Protein AF-E9IJ73-F1 (afdb_monomer_lite)

InterPro domains:
  IPR002110 Ankyrin repeat [PF00023] (5-25)
  IPR002110 Ankyrin repeat [PF00023] (66-86)
  IPR002110 Ankyrin repeat [PS50088] (64-96)
  IPR002110 Ankyrin repeat [SM00248] (3-32)
  IPR002110 Ankyrin repeat [SM00248] (64-93)
  IPR036770 Ankyrin repeat-containing domain superfamily [G3DSA:1.25.40.20] (2-104)
  IPR036770 Ankyrin repeat-containing domain superfamily [SSF48403] (5-99)

Sequence (104 aa):
MGSRYNALHIAAKEGHPEMCELILNTVGDPKFMLWHYGEDKCKTYVNPTQIMQDLYLNTPDKGLNETPLHFAVKHGFKDVVRVLVSYSQCIKTLPNKHQQLPKD

Radius of gyration: 13.93 Å; chains: 1; bounding box: 36×33×35 Å

Organism: Solenopsis invicta (NCBI:txid13686)

Foldseek 3Di:
DDKPADPLLVCLLVLNQVSNLVVLVQLLDPVNVCVPPNDVVVVVDDRRSLVSSLCQQQQAIPPFRHGSLLSNLVVVSVSNNVSSVVRPSHDQLDATNVRDTSND

Structure (mmCIF, N/CA/C/O backbone):
data_AF-E9IJ73-F1
#
_entry.id   AF-E9IJ73-F1
#
loop_
_atom_site.group_PDB
_atom_site.id
_atom_site.type_symbol
_atom_site.label_atom_id
_atom_site.label_alt_id
_atom_site.label_comp_id
_atom_site.label_asym_id
_atom_site.label_entity_id
_atom_site.label_seq_id
_atom_site.pdbx_PDB_ins_code
_atom_site.Cartn_x
_atom_site.Cartn_y
_atom_site.Cartn_z
_atom_site.occupancy
_atom_site.B_iso_or_equiv
_atom_site.auth_seq_id
_atom_site.auth_comp_id
_atom_site.auth_asym_id
_atom_site.auth_atom_id
_atom_site.pdbx_PDB_model_num
ATOM 1 N N . MET A 1 1 ? 6.631 23.916 2.826 1.00 46.56 1 MET A N 1
ATOM 2 C CA . MET A 1 1 ? 7.295 22.635 3.153 1.00 46.56 1 MET A CA 1
ATOM 3 C C . MET A 1 1 ? 6.345 21.518 2.752 1.00 46.56 1 MET A C 1
ATOM 5 O O . MET A 1 1 ? 5.232 21.517 3.248 1.00 46.56 1 MET A O 1
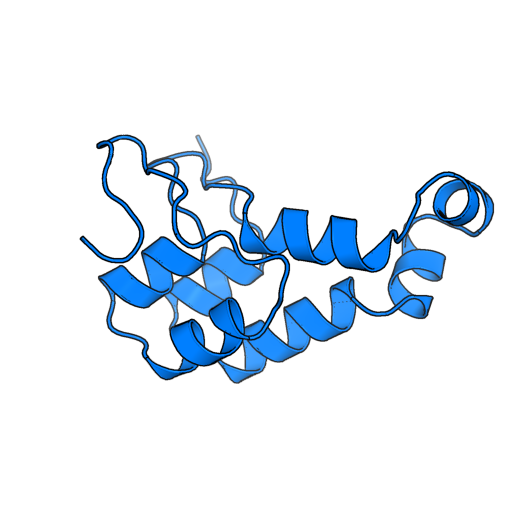ATOM 9 N N . GLY A 1 2 ? 6.714 20.670 1.789 1.00 56.47 2 GLY A N 1
ATOM 10 C CA . GLY A 1 2 ? 5.795 19.674 1.220 1.00 56.47 2 GLY A CA 1
ATOM 11 C C . GLY A 1 2 ? 5.620 18.432 2.096 1.00 56.47 2 GLY A C 1
ATOM 12 O O . GLY A 1 2 ? 6.539 18.052 2.830 1.00 56.47 2 GLY A O 1
ATOM 13 N N . SER A 1 3 ? 4.457 17.791 1.989 1.00 58.41 3 SER A N 1
ATOM 14 C CA . SER A 1 3 ? 4.255 16.417 2.437 1.00 58.41 3 SER A CA 1
ATOM 15 C C . SER A 1 3 ? 5.067 15.490 1.531 1.00 58.41 3 SER A C 1
ATOM 17 O O . SER A 1 3 ? 4.971 15.546 0.306 1.00 58.41 3 SER A O 1
ATOM 19 N N . ARG A 1 4 ? 5.925 14.649 2.113 1.00 75.19 4 ARG A N 1
ATOM 20 C CA . ARG A 1 4 ? 6.558 13.564 1.357 1.00 75.19 4 ARG A CA 1
ATOM 21 C C . ARG A 1 4 ? 5.538 12.434 1.251 1.00 75.19 4 ARG A C 1
ATOM 23 O O . ARG A 1 4 ? 5.505 11.570 2.115 1.00 75.19 4 ARG A O 1
ATOM 30 N N . TYR A 1 5 ? 4.689 12.486 0.233 1.00 85.69 5 TYR A N 1
ATOM 31 C CA . TYR A 1 5 ? 3.805 11.380 -0.118 1.00 85.69 5 TYR A CA 1
ATOM 32 C C . TYR A 1 5 ? 4.442 10.551 -1.228 1.00 85.69 5 TYR A C 1
ATOM 34 O O . TYR A 1 5 ? 4.948 11.097 -2.207 1.00 85.69 5 TYR A O 1
ATOM 42 N N . ASN A 1 6 ? 4.404 9.229 -1.076 1.00 92.44 6 ASN A N 1
ATOM 43 C CA . ASN A 1 6 ? 4.502 8.332 -2.225 1.00 92.44 6 ASN A CA 1
ATOM 44 C C . ASN A 1 6 ? 3.106 8.178 -2.865 1.00 92.44 6 ASN A C 1
ATOM 46 O O . ASN A 1 6 ? 2.102 8.624 -2.303 1.00 92.44 6 ASN A O 1
ATOM 50 N N . ALA A 1 7 ? 3.028 7.534 -4.030 1.00 95.06 7 ALA A N 1
ATOM 51 C CA . ALA A 1 7 ? 1.755 7.338 -4.725 1.00 95.06 7 ALA A CA 1
ATOM 52 C C . ALA A 1 7 ? 0.718 6.567 -3.880 1.00 95.06 7 ALA A C 1
ATOM 54 O O . ALA A 1 7 ? -0.476 6.851 -3.959 1.00 95.06 7 ALA A O 1
ATOM 55 N N . LEU A 1 8 ? 1.169 5.638 -3.028 1.00 97.38 8 LEU A N 1
ATOM 56 C CA . LEU A 1 8 ? 0.288 4.822 -2.194 1.00 97.38 8 LEU A CA 1
ATOM 57 C C . LEU A 1 8 ? -0.390 5.630 -1.082 1.00 97.38 8 LEU A C 1
ATOM 59 O O . LEU A 1 8 ? -1.550 5.372 -0.783 1.00 97.38 8 LEU A O 1
ATOM 63 N N . HIS A 1 9 ? 0.279 6.644 -0.522 1.00 96.38 9 HIS A N 1
ATOM 64 C CA . HIS A 1 9 ? -0.358 7.580 0.413 1.00 96.38 9 HIS A CA 1
ATOM 65 C C . HIS A 1 9 ? -1.561 8.265 -0.230 1.00 96.38 9 HIS A C 1
ATOM 67 O O . HIS A 1 9 ? -2.612 8.370 0.392 1.00 96.38 9 HIS A O 1
ATOM 73 N N . ILE A 1 10 ? -1.406 8.725 -1.474 1.00 96.19 10 ILE A N 1
ATOM 74 C CA . ILE A 1 10 ? -2.465 9.435 -2.193 1.00 96.19 10 ILE A CA 1
ATOM 75 C C . ILE A 1 10 ? -3.622 8.472 -2.469 1.00 96.19 10 ILE A C 1
ATOM 77 O O . ILE A 1 10 ? -4.748 8.765 -2.090 1.00 96.19 10 ILE A O 1
ATOM 81 N N . ALA A 1 11 ? -3.350 7.292 -3.032 1.00 98.12 11 ALA A N 1
ATOM 82 C CA . ALA A 1 11 ? -4.389 6.296 -3.302 1.00 98.12 11 ALA A CA 1
ATOM 83 C C . ALA A 1 11 ? -5.145 5.863 -2.030 1.00 98.12 11 ALA A C 1
ATOM 85 O O . ALA A 1 11 ? -6.372 5.774 -2.043 1.00 98.12 11 ALA A O 1
ATOM 86 N N . ALA A 1 12 ? -4.432 5.661 -0.916 1.00 97.94 12 ALA A N 1
ATOM 87 C CA . ALA A 1 12 ? -5.043 5.275 0.352 1.00 97.94 12 ALA A CA 1
ATOM 88 C C . ALA A 1 12 ? -5.864 6.406 0.986 1.00 97.94 12 ALA A C 1
ATOM 90 O O . ALA A 1 12 ? -6.928 6.152 1.544 1.00 97.94 12 ALA A O 1
ATOM 91 N N . LYS A 1 13 ? -5.391 7.654 0.881 1.00 96.12 13 LYS A N 1
ATOM 92 C CA . LYS A 1 13 ? -6.100 8.847 1.363 1.00 96.12 13 LYS A CA 1
ATOM 93 C C . LYS A 1 13 ? -7.376 9.138 0.571 1.00 96.12 13 LYS A C 1
ATOM 95 O O . LYS A 1 13 ? -8.327 9.639 1.154 1.00 96.12 13 LYS A O 1
ATOM 100 N N . GLU A 1 14 ? -7.392 8.839 -0.725 1.00 97.56 14 GLU A N 1
ATOM 101 C CA . GLU A 1 14 ? -8.563 9.043 -1.589 1.00 97.56 14 GLU A CA 1
ATOM 102 C C . GLU A 1 14 ? -9.492 7.812 -1.641 1.00 97.56 14 GLU A C 1
ATOM 104 O O . GLU A 1 14 ? -10.551 7.866 -2.256 1.00 97.56 14 GLU A O 1
ATOM 109 N N . GLY A 1 15 ? -9.137 6.708 -0.972 1.00 98.00 15 GLY A N 1
ATOM 110 C CA . GLY A 1 15 ? -10.016 5.544 -0.844 1.00 98.00 15 GLY A CA 1
ATOM 111 C C . GLY A 1 15 ? -10.089 4.656 -2.088 1.00 98.00 15 GLY A C 1
ATOM 112 O O . GLY A 1 15 ? 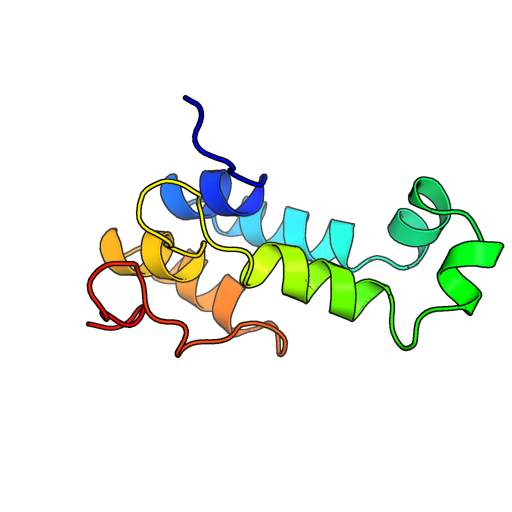-11.132 4.057 -2.329 1.00 98.00 15 GLY A O 1
ATOM 113 N N . HIS A 1 16 ? -9.014 4.563 -2.880 1.00 98.44 16 HIS A N 1
ATOM 114 C CA . HIS A 1 16 ? -8.983 3.809 -4.143 1.00 98.44 16 HIS A CA 1
ATOM 115 C C . HIS A 1 16 ? -8.247 2.457 -4.002 1.00 98.44 16 HIS A C 1
ATOM 117 O O . HIS A 1 16 ? -7.034 2.399 -4.248 1.00 98.44 16 HIS A O 1
ATOM 123 N N . PRO A 1 17 ? -8.928 1.358 -3.620 1.00 98.44 17 PRO A N 1
ATOM 124 C CA . PRO A 1 17 ? -8.278 0.068 -3.379 1.00 98.44 17 PRO A CA 1
ATOM 125 C C . PRO A 1 17 ? -7.619 -0.521 -4.632 1.00 98.44 17 PRO A C 1
ATOM 127 O O . PRO A 1 17 ? -6.505 -1.033 -4.538 1.00 98.44 17 PRO A O 1
ATOM 130 N N . GLU A 1 18 ? -8.234 -0.381 -5.807 1.00 98.50 18 GLU A N 1
ATOM 131 C CA . GLU A 1 18 ? -7.695 -0.891 -7.075 1.00 98.50 18 GLU A CA 1
ATOM 132 C C . GLU A 1 18 ? -6.384 -0.186 -7.445 1.00 98.50 18 GLU A C 1
ATOM 134 O O . GLU A 1 18 ? -5.449 -0.804 -7.953 1.00 98.50 18 GLU A O 1
ATOM 139 N N . MET A 1 19 ? -6.278 1.111 -7.139 1.00 98.56 19 MET A N 1
ATOM 140 C CA . MET A 1 19 ? -5.042 1.868 -7.346 1.00 98.56 19 MET A CA 1
ATOM 141 C C . MET A 1 19 ? -3.963 1.463 -6.343 1.00 98.56 19 MET A C 1
ATOM 143 O O . MET A 1 19 ? -2.796 1.365 -6.720 1.00 98.56 19 MET A O 1
ATOM 147 N N . CYS A 1 20 ? -4.326 1.202 -5.083 1.00 98.62 20 CYS A N 1
ATOM 148 C CA . CYS A 1 20 ? -3.388 0.663 -4.099 1.00 98.62 20 CYS A CA 1
ATOM 149 C C . CYS A 1 20 ? -2.804 -0.678 -4.564 1.00 98.62 20 CYS A C 1
ATOM 151 O O . CYS A 1 20 ? -1.585 -0.853 -4.532 1.00 98.62 20 CYS A O 1
ATOM 153 N N . GLU A 1 21 ? -3.653 -1.588 -5.040 1.00 98.50 21 GLU A N 1
ATOM 154 C CA . GLU A 1 21 ? -3.240 -2.894 -5.553 1.00 98.50 21 GLU A CA 1
ATOM 155 C C . GLU A 1 21 ? -2.364 -2.763 -6.806 1.00 98.50 21 GLU A C 1
ATOM 157 O O . GLU A 1 21 ? -1.283 -3.350 -6.868 1.00 98.50 21 GLU A O 1
ATOM 162 N N . LEU A 1 22 ? -2.758 -1.924 -7.772 1.00 98.44 22 LEU A N 1
ATOM 163 C CA . LEU A 1 22 ? -1.961 -1.662 -8.972 1.00 98.44 22 LEU A CA 1
ATOM 164 C C . LEU A 1 22 ? -0.559 -1.143 -8.627 1.00 98.44 22 LEU A C 1
ATOM 166 O O . LEU A 1 22 ? 0.432 -1.632 -9.173 1.00 98.44 22 LEU A O 1
ATOM 170 N N . ILE A 1 23 ? -0.459 -0.173 -7.713 1.00 98.06 23 ILE A N 1
ATOM 171 C CA . ILE A 1 23 ? 0.824 0.392 -7.277 1.00 98.06 23 ILE A CA 1
ATOM 172 C C . ILE A 1 23 ? 1.689 -0.695 -6.634 1.00 98.06 23 ILE A C 1
ATOM 174 O O . ILE A 1 23 ? 2.847 -0.856 -7.020 1.00 98.06 23 ILE A O 1
ATOM 178 N N . LEU A 1 24 ? 1.137 -1.456 -5.684 1.00 98.06 24 LEU A N 1
ATOM 179 C CA . LEU A 1 24 ? 1.874 -2.479 -4.935 1.00 98.06 24 LEU A CA 1
ATOM 180 C C . LEU A 1 24 ? 2.313 -3.662 -5.807 1.00 98.06 24 LEU A C 1
ATOM 182 O O . LEU A 1 24 ? 3.415 -4.187 -5.620 1.00 98.06 24 LEU A O 1
ATOM 186 N N . ASN A 1 25 ? 1.496 -4.045 -6.788 1.00 97.31 25 ASN A N 1
ATOM 187 C CA . ASN A 1 25 ? 1.854 -5.050 -7.785 1.00 97.31 25 ASN A CA 1
ATOM 188 C C . ASN A 1 25 ? 2.948 -4.541 -8.725 1.00 97.31 25 ASN A C 1
ATOM 190 O O . ASN A 1 25 ? 3.883 -5.278 -9.019 1.00 97.31 25 ASN A O 1
ATOM 194 N N . THR A 1 26 ? 2.886 -3.272 -9.136 1.00 96.00 26 THR A N 1
ATOM 195 C CA . THR A 1 26 ? 3.894 -2.676 -10.026 1.00 96.00 26 THR A CA 1
ATOM 196 C C . THR A 1 26 ? 5.259 -2.596 -9.348 1.00 96.00 26 THR A C 1
ATOM 198 O O . THR A 1 26 ? 6.252 -3.060 -9.899 1.00 96.00 26 THR A O 1
ATOM 201 N N . VAL A 1 27 ? 5.333 -2.056 -8.128 1.00 93.75 27 VAL A N 1
ATOM 202 C CA . VAL A 1 27 ? 6.615 -1.954 -7.401 1.00 93.75 27 VAL A CA 1
ATOM 203 C C . VAL A 1 27 ? 7.111 -3.315 -6.897 1.00 93.75 27 VAL A C 1
ATOM 205 O O . VAL A 1 27 ? 8.299 -3.487 -6.632 1.00 93.75 27 VAL A O 1
ATOM 208 N N . GLY A 1 28 ? 6.201 -4.286 -6.788 1.00 93.94 28 GLY A N 1
ATOM 209 C CA . GLY A 1 28 ? 6.492 -5.685 -6.502 1.00 93.94 28 GLY A CA 1
ATOM 210 C C . GLY A 1 28 ? 6.899 -6.522 -7.718 1.00 93.94 28 GLY A C 1
ATOM 211 O O . GLY A 1 28 ? 7.248 -7.687 -7.532 1.00 93.94 28 GLY A O 1
ATOM 212 N N . ASP A 1 29 ? 6.870 -5.975 -8.938 1.00 93.31 29 ASP A N 1
ATOM 213 C CA . ASP A 1 29 ? 7.233 -6.702 -10.157 1.00 93.31 29 ASP A CA 1
ATOM 214 C C . ASP A 1 29 ? 8.764 -6.706 -10.350 1.00 93.31 29 ASP A C 1
ATOM 216 O O . ASP A 1 29 ? 9.379 -5.641 -10.508 1.00 93.31 29 ASP A O 1
ATOM 220 N N . PRO A 1 30 ? 9.416 -7.886 -10.397 1.00 89.19 30 PRO A N 1
ATOM 221 C CA . PRO A 1 30 ? 10.842 -7.985 -10.690 1.00 89.19 30 PRO A CA 1
ATOM 222 C C . PRO A 1 30 ? 11.252 -7.303 -12.002 1.00 89.19 30 PRO A C 1
ATOM 224 O O . PRO A 1 30 ? 12.350 -6.752 -12.081 1.00 89.19 30 PRO A O 1
ATOM 227 N N . LYS A 1 31 ? 10.390 -7.306 -13.029 1.00 88.62 31 LYS A N 1
ATOM 228 C CA . LYS A 1 31 ? 10.670 -6.646 -14.314 1.00 88.62 31 LYS A CA 1
ATOM 229 C C . LYS A 1 31 ? 10.690 -5.131 -14.173 1.00 88.62 31 LYS A C 1
ATOM 231 O O . LYS A 1 31 ? 11.575 -4.480 -14.723 1.00 88.62 31 LYS A O 1
ATOM 236 N N . PHE A 1 32 ? 9.756 -4.572 -13.408 1.00 87.50 32 PHE A N 1
ATOM 237 C CA . PHE A 1 32 ? 9.748 -3.142 -13.120 1.00 87.50 32 PHE A CA 1
ATOM 238 C C . PHE A 1 32 ? 11.011 -2.732 -12.352 1.00 87.50 32 PHE A C 1
ATOM 240 O O . PHE A 1 32 ? 11.665 -1.748 -12.703 1.00 87.50 32 PHE A O 1
ATOM 247 N N . MET A 1 33 ? 11.411 -3.538 -11.365 1.00 83.69 33 MET A N 1
ATOM 248 C CA . MET A 1 33 ? 12.654 -3.325 -10.620 1.00 83.69 33 MET A CA 1
ATOM 249 C C . MET A 1 33 ? 13.891 -3.351 -11.512 1.00 83.69 33 MET A C 1
ATOM 251 O O . MET A 1 33 ? 14.755 -2.478 -11.397 1.00 83.69 33 MET A O 1
ATOM 255 N N . LEU A 1 34 ? 13.944 -4.313 -12.432 1.00 84.44 34 LEU A N 1
ATOM 256 C CA . LEU A 1 34 ? 15.007 -4.435 -13.416 1.00 84.44 34 LEU A CA 1
ATOM 257 C C . LEU A 1 34 ? 15.126 -3.179 -14.284 1.00 84.44 34 LEU A C 1
ATOM 259 O O . LEU A 1 34 ? 16.223 -2.653 -14.453 1.00 84.44 34 LEU A O 1
ATOM 263 N N . TRP A 1 35 ? 14.003 -2.679 -14.803 1.00 84.44 35 TRP A N 1
ATOM 264 C CA . TRP A 1 35 ? 13.980 -1.473 -15.631 1.00 84.44 35 TRP A CA 1
ATOM 265 C C . TRP A 1 35 ? 14.375 -0.213 -14.860 1.00 84.44 35 TRP A C 1
ATOM 267 O O . TRP A 1 35 ? 15.016 0.666 -15.431 1.00 84.44 35 TRP A O 1
ATOM 277 N N . HIS A 1 36 ? 14.019 -0.118 -13.577 1.00 79.88 36 HIS A N 1
ATOM 278 C CA . HIS A 1 36 ? 14.283 1.079 -12.780 1.00 79.88 36 HIS A CA 1
ATOM 279 C C . HIS A 1 36 ? 15.713 1.137 -12.218 1.00 79.88 36 HIS A C 1
ATOM 281 O O . HIS A 1 36 ? 16.332 2.201 -12.216 1.00 79.88 36 HIS A O 1
ATOM 287 N N . TYR A 1 37 ? 16.247 0.014 -11.728 1.00 79.06 37 TYR A N 1
ATOM 288 C CA . TYR A 1 37 ? 17.534 -0.027 -11.017 1.00 79.06 37 TYR A CA 1
ATOM 289 C C . TYR A 1 37 ? 18.669 -0.704 -11.797 1.00 79.06 37 TYR A C 1
ATOM 291 O O . TYR A 1 37 ? 19.832 -0.533 -11.423 1.00 79.06 37 TYR A O 1
ATOM 299 N N . GLY A 1 38 ? 18.354 -1.439 -12.866 1.00 80.75 38 GLY A N 1
ATOM 300 C CA . GLY A 1 38 ? 19.307 -2.251 -13.623 1.00 80.75 38 GLY A CA 1
ATOM 301 C C . GLY A 1 38 ? 19.643 -3.588 -12.949 1.00 80.75 38 GLY A C 1
ATOM 302 O O . GLY A 1 38 ? 19.430 -3.782 -11.747 1.00 80.75 38 GLY A O 1
ATOM 303 N N . GLU A 1 39 ? 20.190 -4.524 -13.734 1.00 76.06 39 GLU A N 1
ATOM 304 C CA . GLU A 1 39 ? 20.539 -5.883 -13.281 1.00 76.06 39 GLU A CA 1
ATOM 305 C C . GLU A 1 39 ? 21.514 -5.892 -12.106 1.00 76.06 39 GLU A C 1
ATOM 307 O O . GLU A 1 39 ? 21.316 -6.623 -11.134 1.00 76.06 39 GLU A O 1
ATOM 312 N N . ASP A 1 40 ? 22.561 -5.073 -12.186 1.00 75.25 40 ASP A N 1
ATOM 313 C CA . ASP A 1 40 ? 23.673 -5.122 -11.239 1.00 75.25 40 ASP A CA 1
ATOM 314 C C . ASP A 1 40 ? 23.243 -4.722 -9.830 1.00 75.25 40 ASP A C 1
ATOM 316 O O . ASP A 1 40 ? 23.634 -5.362 -8.856 1.00 75.25 40 ASP A O 1
ATOM 320 N N . LYS A 1 41 ? 22.361 -3.722 -9.705 1.00 71.38 41 LYS A N 1
ATOM 321 C CA . LYS A 1 41 ? 21.808 -3.329 -8.403 1.00 71.38 41 LYS A CA 1
ATOM 322 C C . LYS A 1 41 ? 20.815 -4.359 -7.881 1.00 71.38 41 LYS A C 1
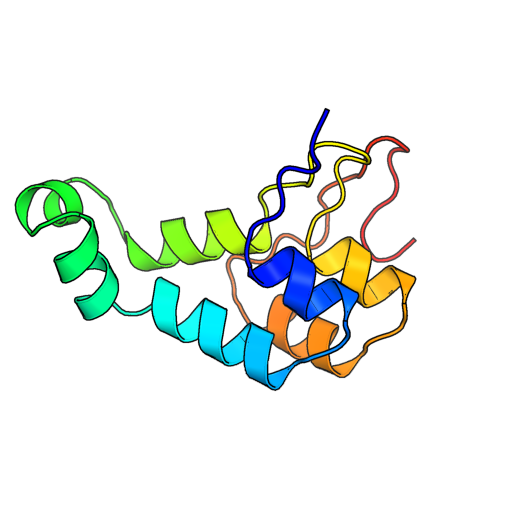ATOM 324 O O . LYS A 1 41 ? 20.839 -4.656 -6.691 1.00 71.38 41 LYS A O 1
ATOM 329 N N . CYS A 1 42 ? 19.991 -4.960 -8.739 1.00 74.75 42 CYS A N 1
ATOM 330 C CA . CYS A 1 42 ? 19.034 -5.981 -8.303 1.00 74.75 42 CYS A CA 1
ATOM 331 C C . CYS A 1 42 ? 19.723 -7.235 -7.738 1.00 74.75 42 CYS A C 1
ATOM 333 O O . CYS A 1 42 ? 19.183 -7.845 -6.821 1.00 74.75 42 CYS A O 1
ATOM 335 N N . LYS A 1 43 ? 20.930 -7.579 -8.215 1.00 74.94 43 LYS A N 1
ATOM 336 C CA . LYS A 1 43 ? 21.746 -8.686 -7.676 1.00 74.94 43 LYS A CA 1
ATOM 337 C C . LYS A 1 43 ? 22.284 -8.426 -6.263 1.00 74.94 43 LYS A C 1
ATOM 339 O O . LYS A 1 43 ? 22.585 -9.378 -5.552 1.00 74.94 43 LYS A O 1
ATOM 344 N N . THR A 1 44 ? 22.414 -7.161 -5.850 1.00 79.50 44 THR A N 1
ATOM 345 C CA . THR A 1 44 ? 22.947 -6.806 -4.518 1.00 79.50 44 THR A CA 1
ATOM 346 C C . THR A 1 44 ? 21.923 -6.918 -3.391 1.00 79.50 44 THR A C 1
ATOM 348 O O . THR A 1 44 ? 22.309 -7.059 -2.232 1.00 79.50 44 THR A O 1
ATOM 351 N N . TYR A 1 45 ? 20.627 -6.874 -3.706 1.00 77.44 45 TYR A N 1
ATOM 352 C CA . TYR A 1 45 ? 19.565 -6.921 -2.706 1.00 77.44 45 TYR A CA 1
ATOM 353 C C . TYR A 1 45 ? 18.985 -8.326 -2.578 1.00 77.44 45 TYR A C 1
ATOM 355 O O . TYR A 1 45 ? 18.616 -8.959 -3.566 1.00 77.44 45 TYR A O 1
ATOM 363 N N . VAL A 1 46 ? 18.810 -8.782 -1.339 1.00 76.38 46 VAL A N 1
ATOM 364 C CA . VAL A 1 46 ? 17.988 -9.959 -1.050 1.00 76.38 46 VAL A CA 1
ATOM 365 C C . VAL A 1 46 ? 16.521 -9.523 -1.145 1.00 76.38 46 VAL A C 1
ATOM 367 O O . VAL A 1 46 ? 16.065 -8.719 -0.339 1.00 76.38 46 VAL A O 1
ATOM 370 N N . ASN A 1 47 ? 15.794 -10.024 -2.148 1.00 85.06 47 ASN A N 1
ATOM 371 C CA . ASN A 1 47 ? 14.372 -9.738 -2.418 1.00 85.06 47 ASN A CA 1
ATOM 372 C C . ASN A 1 47 ? 14.032 -8.248 -2.684 1.00 85.06 47 ASN A C 1
ATOM 374 O O . ASN A 1 47 ? 13.247 -7.646 -1.945 1.00 85.06 47 ASN A O 1
ATOM 378 N N . PRO A 1 48 ? 14.548 -7.645 -3.775 1.00 87.25 48 PRO A N 1
ATOM 379 C CA . PRO A 1 48 ? 14.355 -6.223 -4.092 1.00 87.25 48 PRO A CA 1
ATOM 380 C C . PRO A 1 48 ? 12.883 -5.784 -4.190 1.00 87.25 48 PRO A C 1
ATOM 382 O O . PRO A 1 48 ? 12.544 -4.661 -3.820 1.00 87.25 48 PRO A O 1
ATOM 385 N N . THR A 1 49 ? 11.992 -6.663 -4.647 1.00 91.19 49 THR A N 1
ATOM 386 C CA . THR A 1 49 ? 10.553 -6.380 -4.760 1.00 91.19 49 THR A CA 1
ATOM 387 C C . THR A 1 49 ? 9.869 -6.260 -3.400 1.00 91.19 49 THR A C 1
ATOM 389 O O . THR A 1 49 ? 9.018 -5.393 -3.212 1.00 91.19 49 THR A O 1
ATOM 392 N N . GLN A 1 50 ? 10.279 -7.069 -2.418 1.00 93.31 50 GLN A N 1
ATOM 393 C CA . GLN A 1 50 ? 9.770 -6.973 -1.048 1.00 93.31 50 GLN A CA 1
ATOM 394 C C . GLN A 1 50 ? 10.243 -5.683 -0.375 1.00 93.31 50 GLN A C 1
ATOM 396 O O . GLN A 1 50 ? 9.458 -5.036 0.309 1.00 93.31 50 GLN A O 1
ATOM 401 N N . ILE A 1 51 ? 11.495 -5.275 -0.618 1.00 92.12 51 ILE A N 1
ATOM 402 C CA . ILE A 1 51 ? 12.027 -3.992 -0.134 1.00 92.12 51 ILE A CA 1
ATOM 403 C C . ILE A 1 51 ? 11.206 -2.828 -0.699 1.00 92.12 51 ILE A C 1
ATOM 405 O O . ILE A 1 51 ? 10.860 -1.903 0.027 1.00 92.12 51 ILE A O 1
ATOM 409 N N . MET A 1 52 ? 10.848 -2.872 -1.984 1.00 92.62 52 MET A N 1
ATOM 410 C CA . MET A 1 52 ? 10.006 -1.829 -2.572 1.00 92.62 52 MET A CA 1
ATOM 411 C C . MET A 1 52 ? 8.610 -1.771 -1.971 1.00 92.62 52 MET A C 1
ATOM 413 O O . MET A 1 52 ? 8.124 -0.684 -1.660 1.00 92.62 52 MET A O 1
ATOM 417 N N . GLN A 1 53 ? 7.963 -2.922 -1.802 1.00 96.25 53 GLN A N 1
ATOM 418 C CA . GLN A 1 53 ? 6.650 -2.977 -1.168 1.00 96.25 53 GLN A CA 1
ATOM 419 C C . GLN A 1 53 ? 6.709 -2.432 0.262 1.00 96.25 53 GLN A C 1
ATOM 421 O O . GLN A 1 53 ? 5.867 -1.614 0.623 1.00 96.25 53 GLN A O 1
ATOM 426 N N . ASP A 1 54 ? 7.731 -2.800 1.039 1.00 96.25 54 ASP A N 1
ATOM 427 C CA . ASP A 1 54 ? 7.986 -2.259 2.378 1.00 96.25 54 ASP A CA 1
ATOM 428 C C . ASP A 1 54 ? 8.130 -0.728 2.365 1.00 96.25 54 ASP A C 1
ATOM 430 O O . ASP A 1 54 ? 7.398 -0.032 3.071 1.00 96.25 54 ASP A O 1
ATOM 434 N N . LEU A 1 55 ? 8.976 -0.182 1.485 1.00 94.56 55 LEU A N 1
ATOM 435 C CA . LEU A 1 55 ? 9.152 1.266 1.345 1.00 94.56 55 LEU A CA 1
ATOM 436 C C . LEU A 1 55 ? 7.834 1.978 1.022 1.00 94.56 55 LEU A C 1
ATOM 438 O O . LEU A 1 55 ? 7.574 3.060 1.552 1.00 94.56 55 LEU A O 1
ATOM 442 N N . TYR A 1 56 ? 6.988 1.399 0.172 1.00 96.69 56 TYR A N 1
ATOM 443 C CA . TYR A 1 56 ? 5.702 2.005 -0.162 1.00 96.69 56 TYR A CA 1
ATOM 444 C C . TYR A 1 56 ? 4.686 1.907 0.980 1.00 96.69 56 TYR A C 1
ATOM 446 O O . TYR A 1 56 ? 3.990 2.891 1.239 1.00 96.69 56 TYR A O 1
ATOM 454 N N . LEU A 1 57 ? 4.623 0.764 1.665 1.00 97.94 57 LEU A N 1
ATOM 455 C CA . LEU A 1 57 ? 3.661 0.474 2.733 1.00 97.94 57 LEU A CA 1
ATOM 456 C C . LEU A 1 57 ? 3.983 1.181 4.051 1.00 97.94 57 LEU A C 1
ATOM 458 O O . LEU A 1 57 ? 3.060 1.547 4.778 1.00 97.94 57 LEU A O 1
ATOM 462 N N . ASN A 1 58 ? 5.268 1.359 4.363 1.00 97.25 58 ASN A N 1
ATOM 463 C CA . ASN A 1 58 ? 5.712 1.684 5.719 1.00 97.25 58 ASN A CA 1
ATOM 464 C C . ASN A 1 58 ? 6.468 3.007 5.836 1.00 97.25 58 ASN A C 1
ATOM 466 O O . ASN A 1 58 ? 6.658 3.484 6.954 1.00 97.25 58 ASN A O 1
ATOM 470 N N . THR A 1 59 ? 6.880 3.631 4.725 1.00 95.38 59 THR A N 1
ATOM 471 C CA . THR A 1 59 ? 7.436 4.990 4.795 1.00 95.38 59 THR A CA 1
ATOM 472 C C . THR A 1 59 ? 6.340 5.937 5.273 1.00 95.38 59 THR A C 1
ATOM 474 O O . THR A 1 59 ? 5.312 6.026 4.604 1.00 95.38 59 THR A O 1
ATOM 477 N N . PRO A 1 60 ? 6.529 6.653 6.389 1.00 94.06 60 PRO A N 1
ATOM 478 C CA . PRO A 1 60 ? 5.534 7.591 6.865 1.00 94.06 60 PRO A CA 1
ATOM 479 C C . PRO A 1 60 ? 5.603 8.905 6.086 1.00 94.06 60 PRO A C 1
ATOM 481 O O . PRO A 1 60 ? 6.638 9.284 5.518 1.00 94.06 60 PRO A O 1
ATOM 484 N N . ASP A 1 61 ? 4.507 9.648 6.115 1.00 93.25 61 ASP A N 1
ATOM 485 C CA . ASP A 1 61 ? 4.496 11.013 5.639 1.00 93.25 61 ASP A CA 1
ATOM 486 C C . ASP A 1 61 ? 5.364 11.933 6.512 1.00 93.25 61 ASP A C 1
ATOM 488 O O . ASP A 1 61 ? 5.687 11.658 7.667 1.00 93.25 61 ASP A O 1
ATOM 492 N N . LYS A 1 62 ? 5.741 13.088 5.959 1.00 89.81 62 LYS A N 1
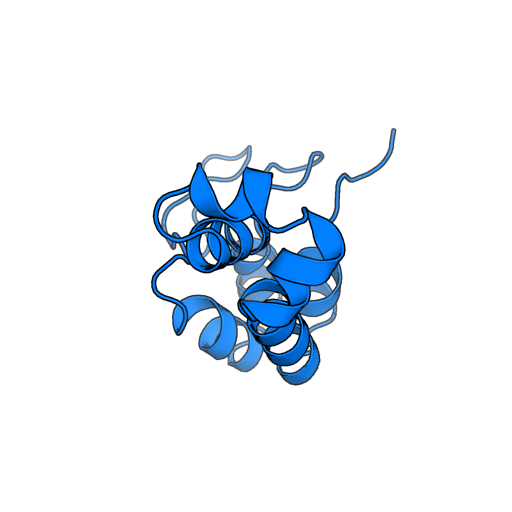ATOM 493 C CA . LYS A 1 62 ? 6.574 14.056 6.689 1.00 89.81 62 LYS A CA 1
ATOM 494 C C . LYS A 1 62 ? 5.795 14.849 7.752 1.00 89.81 62 LYS A C 1
ATOM 496 O O . LYS A 1 62 ? 6.412 15.390 8.667 1.00 89.81 62 LYS A O 1
ATOM 501 N N . GLY A 1 63 ? 4.483 15.010 7.592 1.00 89.38 63 GLY A N 1
ATOM 502 C CA . GLY A 1 63 ? 3.676 15.897 8.424 1.00 89.38 63 GLY A CA 1
ATOM 503 C C . GLY A 1 63 ? 3.339 15.282 9.777 1.00 89.38 63 GLY A C 1
ATOM 504 O O . GLY A 1 63 ? 3.748 15.806 10.818 1.00 89.38 63 GLY A O 1
ATOM 505 N N . LEU A 1 64 ? 2.588 14.181 9.748 1.00 92.69 64 LEU A N 1
ATOM 506 C CA . LEU A 1 64 ? 2.053 13.518 10.939 1.00 92.69 64 LEU A CA 1
ATOM 507 C C . LEU A 1 64 ? 2.742 12.190 11.249 1.00 92.69 64 LEU A C 1
ATOM 509 O O . LEU A 1 64 ? 2.395 11.550 12.239 1.00 92.69 64 LEU A O 1
ATOM 513 N N . ASN A 1 65 ? 3.747 11.809 10.463 1.00 94.56 65 ASN A N 1
ATOM 514 C CA . ASN A 1 65 ? 4.373 10.497 10.536 1.00 94.56 65 ASN A CA 1
ATOM 515 C C . ASN A 1 65 ? 3.353 9.362 10.297 1.00 94.56 65 ASN A C 1
ATOM 517 O O . ASN A 1 65 ? 3.459 8.289 10.882 1.00 94.56 65 ASN A O 1
ATOM 521 N N . GLU A 1 66 ? 2.332 9.622 9.477 1.00 95.44 66 GLU A N 1
ATOM 522 C CA . GLU A 1 66 ? 1.258 8.689 9.142 1.00 95.44 66 GLU A CA 1
ATOM 523 C C . GLU A 1 66 ? 1.646 7.873 7.901 1.00 95.44 66 GLU A C 1
ATOM 525 O O . GLU A 1 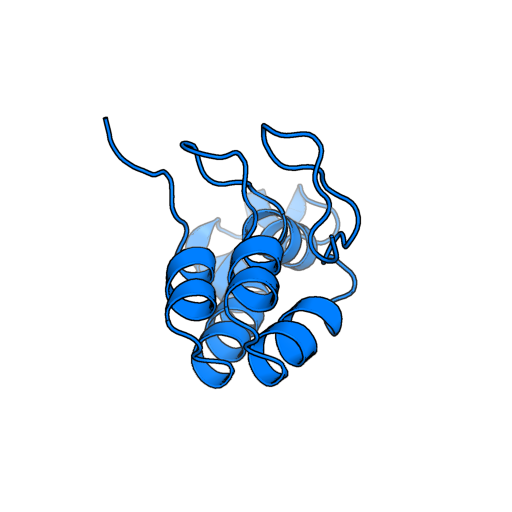66 ? 2.096 8.410 6.893 1.00 95.44 66 GLU A O 1
ATOM 530 N N . THR A 1 67 ? 1.466 6.559 7.972 1.00 97.19 67 THR A N 1
ATOM 531 C CA . THR A 1 67 ? 1.640 5.632 6.839 1.00 97.19 67 THR A CA 1
ATOM 532 C C . THR A 1 67 ? 0.363 5.561 5.987 1.00 97.19 67 THR A C 1
ATOM 534 O O . THR A 1 67 ? -0.705 5.975 6.451 1.00 97.19 67 THR A O 1
ATOM 537 N N . PRO A 1 68 ? 0.394 4.962 4.779 1.00 97.94 68 PRO A N 1
ATOM 538 C CA . PRO A 1 68 ? -0.823 4.716 4.002 1.00 97.94 68 PRO A CA 1
ATOM 539 C C . PRO A 1 68 ? -1.915 3.969 4.786 1.00 97.94 68 PRO A C 1
ATOM 541 O O . PRO A 1 68 ? -3.098 4.261 4.621 1.00 97.94 68 PRO A O 1
ATOM 544 N N . LEU A 1 69 ? -1.533 3.058 5.692 1.00 98.31 69 LEU A N 1
ATOM 545 C CA . LEU A 1 69 ? -2.491 2.345 6.540 1.00 98.31 69 LEU A CA 1
ATOM 546 C C . LEU A 1 69 ? -3.198 3.275 7.540 1.00 98.31 69 LEU A C 1
ATOM 548 O O . LEU A 1 69 ? -4.401 3.124 7.743 1.00 98.31 69 LEU A O 1
ATOM 552 N N . HIS A 1 70 ? -2.498 4.265 8.111 1.00 97.81 70 HIS A N 1
ATOM 553 C CA . HIS A 1 70 ? -3.137 5.275 8.965 1.00 97.81 70 HIS A CA 1
ATOM 554 C C . HIS A 1 70 ? -4.207 6.043 8.192 1.00 97.81 70 HIS A C 1
ATOM 556 O O . HIS A 1 70 ? -5.318 6.205 8.686 1.00 97.81 70 HIS A O 1
ATOM 562 N N . PHE A 1 71 ? -3.905 6.477 6.963 1.00 96.94 71 PHE A N 1
ATOM 563 C CA . PHE A 1 71 ? -4.881 7.182 6.131 1.00 96.94 71 PHE A CA 1
ATOM 564 C C . PHE A 1 71 ? -6.109 6.323 5.836 1.00 96.94 71 PHE A C 1
ATOM 566 O O . PHE A 1 71 ? -7.228 6.806 6.006 1.00 96.94 71 PHE A O 1
ATOM 573 N N . ALA A 1 72 ? -5.912 5.060 5.458 1.00 98.06 72 ALA A N 1
ATOM 574 C CA . ALA A 1 72 ? -7.010 4.150 5.156 1.00 98.06 72 ALA A CA 1
ATOM 575 C C . ALA A 1 72 ? -7.933 3.928 6.367 1.00 98.06 72 ALA A C 1
ATOM 577 O O . ALA A 1 72 ? -9.155 3.985 6.228 1.00 98.06 72 ALA A O 1
ATOM 578 N N . VAL A 1 73 ? -7.365 3.723 7.562 1.00 97.75 73 VAL A N 1
ATOM 579 C CA . VAL A 1 73 ? -8.158 3.480 8.778 1.00 97.75 73 VAL A CA 1
ATOM 580 C C . VAL A 1 73 ? -8.838 4.746 9.285 1.00 97.75 73 VAL A C 1
ATOM 582 O O . VAL A 1 73 ? -10.037 4.716 9.552 1.00 97.75 73 VAL A O 1
ATOM 585 N N . LYS A 1 74 ? -8.126 5.876 9.317 1.00 95.75 74 LYS A N 1
ATOM 586 C CA . LYS A 1 74 ? -8.655 7.185 9.734 1.00 95.75 74 LYS A CA 1
ATOM 587 C C . LYS A 1 74 ? -9.895 7.618 8.950 1.00 95.75 74 LYS A C 1
ATOM 589 O O . LYS A 1 74 ? -10.769 8.270 9.509 1.00 95.75 74 LYS A O 1
ATOM 594 N N . HIS A 1 75 ? -9.973 7.254 7.670 1.00 95.50 75 HIS A N 1
ATOM 595 C CA . HIS A 1 75 ? -11.113 7.572 6.801 1.00 95.50 75 HIS A CA 1
ATOM 596 C C . HIS A 1 75 ? -12.115 6.412 6.659 1.00 95.50 75 HIS A C 1
ATOM 598 O O . HIS A 1 75 ? -13.128 6.555 5.979 1.00 95.50 75 HIS A O 1
ATOM 604 N N . GLY A 1 76 ? -11.869 5.262 7.298 1.00 96.94 76 GLY A N 1
ATOM 605 C CA . GLY A 1 76 ? -12.780 4.116 7.276 1.00 96.94 76 GLY A CA 1
ATOM 606 C C . GLY A 1 76 ? -12.827 3.346 5.950 1.00 96.94 76 GLY A C 1
ATOM 607 O O . GLY A 1 76 ? -13.793 2.620 5.703 1.00 96.94 76 GLY A O 1
ATOM 608 N N . PHE A 1 77 ? -11.802 3.456 5.098 1.00 98.31 77 PHE A N 1
ATOM 609 C CA . PHE A 1 77 ? -11.742 2.787 3.794 1.00 98.31 77 PHE A CA 1
ATOM 610 C C . PHE A 1 77 ? -11.372 1.306 3.927 1.00 98.31 77 PHE A C 1
ATOM 612 O O . PHE A 1 77 ? -10.242 0.891 3.675 1.00 98.31 77 PHE A O 1
ATOM 619 N N . LYS A 1 78 ? -12.349 0.488 4.328 1.00 98.12 78 LYS A N 1
ATOM 620 C CA . LYS A 1 78 ? -12.166 -0.939 4.651 1.00 98.12 78 LYS A CA 1
ATOM 621 C C . LYS A 1 78 ? -11.513 -1.755 3.535 1.00 98.12 78 LYS A C 1
ATOM 623 O O . LYS A 1 78 ? -10.701 -2.625 3.834 1.00 98.12 78 LYS A O 1
ATOM 628 N N . ASP A 1 79 ? -11.837 -1.485 2.274 1.00 98.69 79 ASP A N 1
ATOM 629 C CA . ASP A 1 79 ? -11.265 -2.247 1.161 1.00 98.69 79 ASP A CA 1
ATOM 630 C C . ASP A 1 79 ? -9.825 -1.834 0.857 1.00 98.69 79 ASP A C 1
ATOM 632 O O . ASP A 1 79 ? -8.993 -2.702 0.607 1.00 98.69 79 ASP A O 1
ATOM 636 N N . VAL A 1 80 ? -9.474 -0.554 1.030 1.00 98.75 80 VAL A N 1
ATOM 637 C CA . VAL A 1 80 ? -8.066 -0.126 1.032 1.00 98.75 80 VAL A CA 1
ATOM 638 C C . VAL A 1 80 ? -7.318 -0.815 2.169 1.00 98.75 80 VAL A C 1
ATOM 640 O O . VAL A 1 80 ? -6.261 -1.390 1.938 1.00 98.75 80 VAL A O 1
ATOM 643 N N . VAL A 1 81 ? -7.873 -0.823 3.387 1.00 98.56 81 VAL A N 1
ATOM 644 C CA . VAL A 1 81 ? -7.264 -1.526 4.529 1.00 98.56 81 VAL A CA 1
ATOM 645 C C . VAL A 1 81 ? -7.027 -2.995 4.186 1.00 98.56 81 VAL A C 1
ATOM 647 O O . VAL A 1 81 ? -5.931 -3.491 4.424 1.00 98.56 81 VAL A O 1
ATOM 650 N N . ARG A 1 82 ? -8.014 -3.672 3.583 1.00 98.62 82 ARG A N 1
ATOM 651 C CA . ARG A 1 82 ? -7.919 -5.075 3.158 1.00 98.62 82 ARG A CA 1
ATOM 652 C C . ARG A 1 82 ? -6.769 -5.305 2.178 1.00 98.62 82 ARG A C 1
ATOM 654 O O . ARG A 1 82 ? -6.011 -6.248 2.386 1.00 98.62 82 ARG A O 1
ATOM 661 N N . VAL A 1 83 ? -6.629 -4.443 1.169 1.00 98.69 83 VAL A N 1
ATOM 662 C CA . VAL A 1 83 ? -5.513 -4.495 0.213 1.00 98.69 83 VAL A CA 1
ATOM 663 C C . VAL A 1 83 ? -4.188 -4.281 0.934 1.00 98.69 83 VAL A C 1
ATOM 665 O O . VAL A 1 83 ? -3.284 -5.089 0.800 1.00 98.69 83 VAL A O 1
ATOM 668 N N . LEU A 1 84 ? -4.046 -3.232 1.747 1.00 98.50 84 LEU A N 1
ATOM 669 C CA . LEU A 1 84 ? -2.766 -2.940 2.398 1.00 98.50 84 LEU A CA 1
ATOM 670 C C . LEU A 1 84 ? -2.319 -4.088 3.316 1.00 98.50 84 LEU A C 1
ATOM 672 O O . LEU A 1 84 ? -1.170 -4.520 3.249 1.00 98.50 84 LEU A O 1
ATOM 676 N N . VAL A 1 85 ? -3.224 -4.631 4.138 1.00 98.12 85 VAL A N 1
ATOM 677 C CA . VAL A 1 85 ? -2.885 -5.684 5.111 1.00 98.12 85 VAL A CA 1
ATOM 678 C C . VAL A 1 85 ? -2.705 -7.076 4.502 1.00 98.12 85 VAL A C 1
ATOM 680 O O . VAL A 1 85 ? -2.259 -7.970 5.229 1.00 98.12 85 VAL A O 1
ATOM 683 N N . SER A 1 86 ? -3.045 -7.280 3.222 1.00 98.19 86 SER A N 1
ATOM 684 C CA . SER A 1 86 ? -2.796 -8.547 2.521 1.00 98.19 86 SER A CA 1
ATOM 685 C C . SER A 1 86 ? -1.335 -8.718 2.107 1.00 98.19 86 SER A C 1
ATOM 687 O O . SER A 1 86 ? -0.906 -9.843 1.857 1.00 98.19 86 SER A O 1
ATOM 689 N N . TYR A 1 87 ? -0.551 -7.636 2.065 1.00 97.81 87 TYR A N 1
ATOM 690 C CA . TYR A 1 87 ? 0.887 -7.702 1.812 1.00 97.81 87 TYR A CA 1
ATOM 691 C C . TYR A 1 87 ? 1.637 -7.968 3.118 1.00 97.81 87 TYR A C 1
ATOM 693 O O . TYR A 1 87 ? 1.485 -7.242 4.102 1.00 97.81 87 TYR A O 1
ATOM 701 N N . SER A 1 88 ? 2.497 -8.991 3.123 1.00 96.62 88 SER A N 1
ATOM 702 C CA . SER A 1 88 ? 3.275 -9.406 4.304 1.00 96.62 88 SER A CA 1
ATOM 703 C C . SER A 1 88 ? 4.183 -8.312 4.873 1.00 96.62 88 SER A C 1
ATOM 705 O O . SER A 1 88 ? 4.505 -8.324 6.056 1.00 96.62 88 SER A O 1
ATOM 707 N N . GLN A 1 89 ? 4.573 -7.360 4.029 1.00 97.44 89 GLN A N 1
ATOM 708 C CA . GLN A 1 89 ? 5.423 -6.226 4.355 1.00 97.44 89 GLN A CA 1
ATOM 709 C C . GLN A 1 89 ? 4.661 -5.162 5.153 1.00 97.44 89 GLN A C 1
ATOM 711 O O . GLN A 1 89 ? 5.291 -4.327 5.781 1.00 97.44 89 GLN A O 1
ATOM 716 N N . CYS A 1 90 ? 3.324 -5.153 5.155 1.00 98.12 90 CYS A N 1
ATOM 717 C CA . CYS A 1 90 ? 2.548 -4.106 5.814 1.00 98.12 90 CYS A CA 1
ATOM 718 C C . CYS A 1 90 ? 2.659 -4.193 7.345 1.00 98.12 90 CYS A C 1
ATOM 720 O O . CYS A 1 90 ? 2.130 -5.118 7.974 1.00 98.12 90 CYS A O 1
ATOM 722 N N . ILE A 1 91 ? 3.300 -3.195 7.962 1.00 97.75 91 ILE A N 1
ATOM 723 C CA . ILE A 1 91 ? 3.444 -3.120 9.417 1.00 97.75 91 ILE A CA 1
ATOM 724 C C . ILE A 1 91 ? 2.236 -2.393 10.012 1.00 97.75 91 ILE A C 1
ATOM 726 O O . ILE A 1 91 ? 2.025 -1.196 9.827 1.00 97.75 91 ILE A O 1
ATOM 730 N N . LYS A 1 92 ? 1.450 -3.130 10.798 1.00 97.06 92 LYS A N 1
ATOM 731 C CA . LYS A 1 92 ? 0.179 -2.668 11.391 1.00 97.06 92 LYS A CA 1
ATOM 732 C C . LYS A 1 92 ? 0.351 -1.876 12.690 1.00 97.06 92 LYS A C 1
ATOM 734 O O . LYS A 1 92 ? -0.632 -1.469 13.298 1.00 97.06 92 LYS A O 1
ATOM 739 N N . THR A 1 93 ? 1.588 -1.726 13.150 1.00 96.94 93 THR A N 1
ATOM 740 C CA . THR A 1 93 ? 1.930 -1.257 14.500 1.00 96.94 93 THR A CA 1
ATOM 741 C C . THR A 1 93 ? 2.914 -0.090 14.495 1.00 96.94 93 THR A C 1
ATOM 743 O O . THR A 1 93 ? 3.524 0.185 15.523 1.00 96.94 93 THR A O 1
ATOM 746 N N . LEU A 1 94 ? 3.116 0.581 13.356 1.00 95.69 94 LEU A N 1
ATOM 747 C CA . LEU A 1 94 ? 3.940 1.790 13.312 1.00 95.69 94 LEU A CA 1
ATOM 748 C C . LEU A 1 94 ? 3.165 2.956 13.934 1.00 95.69 94 LEU A C 1
ATOM 750 O O . LEU A 1 94 ? 2.063 3.217 13.465 1.00 95.69 94 LEU A O 1
ATOM 754 N N . PRO A 1 95 ? 3.698 3.654 14.950 1.00 96.69 95 PRO A N 1
ATOM 755 C CA . PRO A 1 95 ? 3.024 4.802 15.540 1.00 96.69 95 PRO A CA 1
ATOM 756 C C . PRO A 1 95 ? 3.212 6.078 14.708 1.00 96.69 95 PRO A C 1
ATOM 758 O O . PRO A 1 95 ? 4.302 6.356 14.192 1.00 96.69 95 PRO A O 1
ATOM 761 N N . ASN A 1 96 ? 2.169 6.904 14.643 1.00 96.00 96 ASN A N 1
ATOM 762 C CA . ASN A 1 96 ? 2.269 8.267 14.124 1.00 96.00 96 ASN A CA 1
ATOM 763 C C . ASN A 1 96 ? 2.957 9.218 15.134 1.00 96.00 96 ASN A C 1
ATOM 765 O O . ASN A 1 96 ? 3.388 8.825 16.220 1.00 96.00 96 ASN A O 1
ATOM 769 N N . LYS A 1 97 ? 3.042 10.512 14.804 1.00 95.69 97 LYS A N 1
ATOM 770 C CA . LYS A 1 97 ? 3.651 11.553 15.657 1.00 95.69 97 LYS A CA 1
ATOM 771 C C . LYS A 1 97 ? 2.983 11.688 17.034 1.00 95.69 97 LYS A C 1
ATOM 773 O O . LYS A 1 97 ? 3.605 12.191 17.968 1.00 95.69 97 LYS A O 1
ATOM 778 N N . HIS A 1 98 ? 1.738 11.244 17.156 1.00 95.44 98 HIS A N 1
ATOM 779 C CA . HIS A 1 98 ? 0.943 11.263 18.380 1.00 95.44 98 HIS A CA 1
ATOM 780 C C . HIS A 1 98 ? 0.967 9.925 19.134 1.00 95.44 98 HIS A C 1
ATOM 782 O O . HIS A 1 98 ? 0.206 9.766 20.081 1.00 95.44 98 HIS A O 1
ATOM 788 N N . GLN A 1 99 ? 1.839 8.983 18.750 1.00 96.06 99 GLN A N 1
ATOM 789 C CA . GLN A 1 99 ? 1.912 7.629 19.318 1.00 96.06 99 GLN A CA 1
ATOM 790 C C . GLN A 1 99 ? 0.650 6.783 19.089 1.00 96.06 99 GLN A C 1
ATOM 792 O O . GLN A 1 99 ? 0.435 5.796 19.787 1.00 96.06 99 GLN A O 1
ATOM 797 N N . GLN A 1 100 ? -0.174 7.149 18.105 1.00 96.50 100 GLN A N 1
ATOM 798 C CA . GLN A 1 100 ? -1.364 6.386 17.736 1.00 96.50 100 GLN A CA 1
ATOM 799 C C . GLN A 1 100 ? -1.000 5.346 16.688 1.00 96.50 100 GLN A C 1
ATOM 801 O O . GLN A 1 100 ? -0.229 5.637 15.769 1.00 96.50 100 GLN A O 1
ATOM 806 N N . LEU A 1 101 ? -1.558 4.149 16.822 1.00 96.44 101 LEU A N 1
ATOM 807 C CA . LEU A 1 101 ? -1.424 3.096 15.829 1.00 96.44 101 LEU A CA 1
ATOM 808 C C . LEU A 1 101 ? -2.489 3.261 14.732 1.00 96.44 101 LEU A C 1
ATOM 810 O O . LEU A 1 101 ? -3.525 3.879 14.969 1.00 96.44 101 LEU A O 1
ATOM 814 N N . PRO A 1 102 ? -2.325 2.621 13.559 1.00 90.12 102 PRO A N 1
ATOM 815 C CA . PRO A 1 102 ? -3.318 2.608 12.481 1.00 90.12 102 PRO A CA 1
ATOM 816 C C . PRO A 1 102 ? -4.646 1.906 12.820 1.00 90.12 102 PRO A C 1
ATOM 818 O O . PRO A 1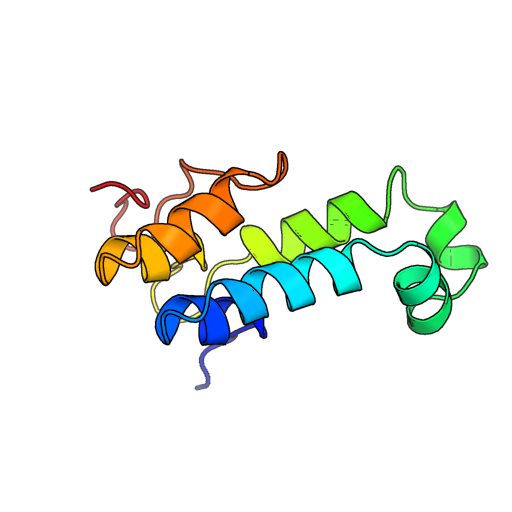 102 ? -5.316 1.433 11.919 1.00 90.12 102 PRO A O 1
ATOM 821 N N . LYS A 1 103 ? -5.003 1.739 14.089 1.00 88.75 103 LYS A N 1
ATOM 822 C CA . LYS A 1 103 ? -6.218 1.069 14.577 1.00 88.75 103 LYS A CA 1
ATOM 823 C C . LYS A 1 103 ? -6.881 1.821 15.737 1.00 88.75 103 LYS A C 1
ATOM 825 O O . LYS A 1 103 ? -7.962 1.408 16.151 1.00 88.75 103 LYS A O 1
ATOM 830 N N . ASP A 1 104 ? -6.191 2.829 16.271 1.00 70.38 104 ASP A N 1
ATOM 831 C CA . ASP A 1 104 ? -6.620 3.654 17.401 1.00 70.38 104 ASP A CA 1
ATOM 832 C C . ASP A 1 104 ? -7.334 4.907 16.875 1.00 70.38 104 ASP A C 1
ATOM 834 O O . ASP A 1 104 ? -8.315 5.334 17.523 1.00 70.38 104 ASP A O 1
#

pLDDT: mean 91.65, std 9.81, range [46.56, 98.75]

Secondary structure (DSSP, 8-state):
------HHHHHHHHT-HHHHHHHHHHHT-HHHHHHHH-HHHHHHSSSHHHHHHHHHHHPPPTTT---HHHHHHHTT-HHHHHHHHHSTT--TT---TTS--TT-